Protein AF-A0A4R3G2P2-F1 (afdb_monomer_lite)

Radius of gyration: 29.72 Å; chains: 1; bounding box: 58×115×38 Å

pLDDT: mean 78.13, std 20.05, range [37.47, 98.19]

Structure (mmCIF, N/CA/C/O backbone):
data_AF-A0A4R3G2P2-F1
#
_entry.id   AF-A0A4R3G2P2-F1
#
loop_
_atom_site.group_PDB
_atom_site.id
_atom_site.type_symbol
_atom_site.label_atom_id
_atom_site.label_alt_id
_atom_site.label_comp_id
_atom_site.label_asym_id
_atom_site.label_entity_id
_atom_site.label_seq_id
_atom_site.pdbx_PDB_ins_code
_atom_site.Cartn_x
_atom_site.Cartn_y
_atom_site.Cartn_z
_atom_site.occupancy
_atom_site.B_iso_or_equiv
_atom_site.auth_seq_id
_atom_site.auth_comp_id
_atom_site.auth_asym_id
_atom_site.auth_atom_id
_atom_site.pdbx_PDB_model_num
ATOM 1 N N . MET A 1 1 ? -24.126 -97.259 0.313 1.00 40.00 1 MET A N 1
ATOM 2 C CA . MET A 1 1 ? -22.676 -97.139 0.581 1.00 40.00 1 MET A CA 1
ATOM 3 C C . MET A 1 1 ? -22.115 -96.054 -0.337 1.00 40.00 1 MET A C 1
ATOM 5 O O . MET A 1 1 ? -22.426 -96.101 -1.515 1.00 40.00 1 MET A O 1
ATOM 9 N N . LYS A 1 2 ? -21.320 -95.124 0.219 1.00 40.81 2 LYS A N 1
ATOM 10 C CA . LYS A 1 2 ? -20.561 -94.016 -0.415 1.00 40.81 2 LYS A CA 1
ATOM 11 C C . LYS A 1 2 ? -21.314 -92.725 -0.834 1.00 40.81 2 LYS A C 1
ATOM 13 O O . LYS A 1 2 ? -22.278 -92.731 -1.583 1.00 40.81 2 LYS A O 1
ATOM 18 N N . LYS A 1 3 ? -20.795 -91.638 -0.248 1.00 39.38 3 LYS A N 1
ATOM 19 C CA . LYS A 1 3 ? -21.062 -90.181 -0.283 1.00 39.38 3 LYS A CA 1
ATOM 20 C C . LYS A 1 3 ? -20.219 -89.525 -1.430 1.00 39.38 3 LYS A C 1
ATOM 22 O O . LYS A 1 3 ? -19.438 -90.254 -2.035 1.00 39.38 3 LYS A O 1
ATOM 27 N N . PRO A 1 4 ? -20.151 -88.184 -1.589 1.00 61.56 4 PRO A N 1
ATOM 28 C CA . PRO A 1 4 ? -21.071 -87.246 -2.260 1.00 61.56 4 PRO A CA 1
ATOM 29 C C . PRO A 1 4 ? -20.344 -86.450 -3.392 1.00 61.56 4 PRO A C 1
ATOM 31 O O . PRO A 1 4 ? -19.138 -86.600 -3.546 1.00 61.56 4 PRO A O 1
ATOM 34 N N . ALA A 1 5 ? -21.004 -85.563 -4.154 1.00 45.34 5 ALA A N 1
ATOM 35 C CA . ALA A 1 5 ? -20.328 -84.451 -4.866 1.00 45.34 5 ALA A CA 1
ATOM 36 C C . ALA A 1 5 ? -21.340 -83.531 -5.573 1.00 45.34 5 ALA A C 1
ATOM 38 O O . ALA A 1 5 ? -22.098 -83.998 -6.409 1.00 45.34 5 ALA A O 1
ATOM 39 N N . HIS A 1 6 ? -21.518 -82.289 -5.125 1.00 43.34 6 HIS A N 1
ATOM 40 C CA . HIS A 1 6 ? -20.826 -81.053 -5.546 1.00 43.34 6 HIS A CA 1
ATOM 41 C C . HIS A 1 6 ? -21.806 -80.177 -6.339 1.00 43.34 6 HIS A C 1
ATOM 43 O O . HIS A 1 6 ? -22.087 -80.416 -7.509 1.00 43.34 6 HIS A O 1
ATOM 49 N N . GLY A 1 7 ? -22.361 -79.182 -5.640 1.00 38.88 7 GLY A N 1
ATOM 50 C CA . GLY A 1 7 ? -23.180 -78.132 -6.228 1.00 38.88 7 GLY A CA 1
ATOM 51 C C . GLY A 1 7 ? -22.349 -77.270 -7.172 1.00 38.88 7 GLY A C 1
ATOM 52 O O . GLY A 1 7 ? -21.240 -76.857 -6.838 1.00 38.88 7 GLY A O 1
ATOM 53 N N . LEU A 1 8 ? -22.899 -77.012 -8.353 1.00 42.19 8 LEU A N 1
ATOM 54 C CA . LEU A 1 8 ? -22.332 -76.098 -9.330 1.00 42.19 8 LEU A CA 1
ATOM 55 C C . LEU A 1 8 ? -22.901 -74.703 -9.042 1.00 42.19 8 LEU A C 1
ATOM 57 O O . LEU A 1 8 ? -24.058 -74.419 -9.346 1.00 42.19 8 LEU A O 1
ATOM 61 N N . ALA A 1 9 ? -22.107 -73.855 -8.391 1.00 45.50 9 ALA A N 1
ATOM 62 C CA . ALA A 1 9 ? -22.433 -72.449 -8.198 1.00 45.50 9 ALA A CA 1
ATOM 63 C C . ALA A 1 9 ? -22.214 -71.696 -9.521 1.00 45.50 9 ALA A C 1
ATOM 65 O O . ALA A 1 9 ? -21.101 -71.643 -10.043 1.00 45.50 9 ALA A O 1
ATOM 66 N N . LEU A 1 10 ? -23.292 -71.134 -10.067 1.00 41.19 10 LEU A N 1
ATOM 67 C CA . LEU A 1 10 ? -23.289 -70.269 -11.242 1.00 41.19 10 LEU A CA 1
ATOM 68 C C . LEU A 1 10 ? -22.739 -68.889 -10.841 1.00 41.19 10 LEU A C 1
ATOM 70 O O . LEU A 1 10 ? -23.403 -68.136 -10.131 1.00 41.19 10 LEU A O 1
ATOM 74 N N . ILE A 1 11 ? -21.521 -68.564 -11.272 1.00 46.00 11 ILE A N 1
ATOM 75 C CA . ILE A 1 11 ? -20.914 -67.242 -11.076 1.00 46.00 11 ILE A CA 1
ATOM 76 C C . ILE A 1 11 ? -21.420 -66.321 -12.193 1.00 46.00 11 ILE A C 1
ATOM 78 O O . ILE A 1 11 ? -21.066 -66.492 -13.357 1.00 46.00 11 ILE A O 1
ATOM 82 N N . VAL A 1 12 ? -22.261 -65.351 -11.837 1.00 47.44 12 VAL A N 1
ATOM 83 C CA . VAL A 1 12 ? -22.667 -64.248 -12.720 1.00 47.44 12 VAL A CA 1
ATOM 84 C C . VAL A 1 12 ? -21.587 -63.161 -12.646 1.00 47.44 12 VAL A C 1
ATOM 86 O O . VAL A 1 12 ? -21.300 -62.695 -11.541 1.00 47.44 12 VAL A O 1
ATOM 89 N N . PRO A 1 13 ? -20.974 -62.723 -13.760 1.00 49.25 13 PRO A N 1
ATOM 90 C CA . PRO A 1 13 ? -20.051 -61.600 -13.718 1.00 49.25 13 PRO A CA 1
ATOM 91 C C . PRO A 1 13 ? -20.851 -60.295 -13.610 1.00 49.25 13 PRO A C 1
ATOM 93 O O . PRO A 1 13 ? -21.577 -59.907 -14.524 1.00 49.25 13 PRO A O 1
ATOM 96 N N . LEU A 1 14 ? -20.719 -59.620 -12.469 1.00 49.12 14 LEU A N 1
ATOM 97 C CA . LEU A 1 14 ? -21.217 -58.267 -12.242 1.00 49.12 14 LEU A CA 1
ATOM 98 C C . LEU A 1 14 ? -20.361 -57.290 -13.064 1.00 49.12 14 LEU A C 1
ATOM 100 O O . LEU A 1 14 ? -19.223 -56.999 -12.698 1.00 49.12 14 LEU A O 1
ATOM 104 N N . MET A 1 15 ? -20.887 -56.797 -14.188 1.00 48.75 15 MET A N 1
ATOM 105 C CA . MET A 1 15 ? -20.269 -55.685 -14.913 1.00 48.75 15 MET 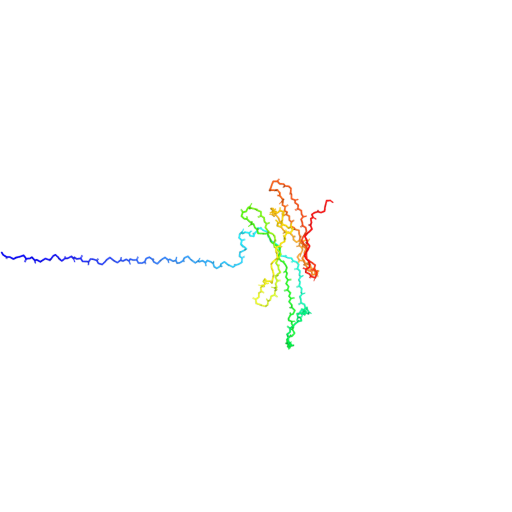A CA 1
ATOM 106 C C . MET A 1 15 ? -20.376 -54.410 -14.071 1.00 48.75 15 MET A C 1
ATOM 108 O O . MET A 1 15 ? -21.456 -53.845 -13.907 1.00 48.75 15 MET A O 1
ATOM 112 N N . VAL A 1 16 ? -19.243 -53.954 -13.540 1.00 55.56 16 VAL A N 1
ATOM 113 C CA . VAL A 1 16 ? -19.117 -52.641 -12.905 1.00 55.56 16 VAL A CA 1
ATOM 114 C C . VAL A 1 16 ? -18.957 -51.611 -14.020 1.00 55.56 16 VAL A C 1
ATOM 116 O O . VAL A 1 16 ? -17.907 -51.525 -14.651 1.00 55.56 16 VAL A O 1
ATOM 119 N N . ALA A 1 17 ? -20.013 -50.846 -14.289 1.00 53.19 17 ALA A N 1
ATOM 120 C CA . ALA A 1 17 ? -19.944 -49.690 -15.170 1.00 53.19 17 ALA A CA 1
ATOM 121 C C . ALA A 1 17 ? -19.100 -48.599 -14.491 1.00 53.19 17 ALA A C 1
ATOM 123 O O . ALA A 1 17 ? -19.525 -47.992 -13.507 1.00 53.19 17 ALA A O 1
ATOM 124 N N . SER A 1 18 ? -17.886 -48.368 -14.990 1.00 52.72 18 SER A N 1
ATOM 125 C CA . SER A 1 18 ? -17.048 -47.248 -14.565 1.00 52.72 18 SER A CA 1
ATOM 126 C C . SER A 1 18 ? -17.707 -45.939 -14.997 1.00 52.72 18 SER A C 1
ATOM 128 O O . SER A 1 18 ? -17.685 -45.575 -16.171 1.00 52.72 18 SER A O 1
ATOM 130 N N . ILE A 1 19 ? -18.311 -45.232 -14.043 1.00 63.00 19 ILE A N 1
ATOM 131 C CA . ILE A 1 19 ? -18.746 -43.849 -14.230 1.00 63.00 19 ILE A CA 1
ATOM 132 C C . ILE A 1 19 ? -17.476 -43.013 -14.395 1.00 63.00 19 ILE A C 1
ATOM 134 O O . ILE A 1 19 ? -16.735 -42.787 -13.439 1.00 63.00 19 ILE A O 1
ATOM 138 N N . VAL A 1 20 ? -17.207 -42.585 -15.626 1.00 57.19 20 VAL A N 1
ATOM 139 C CA . VAL A 1 20 ? -16.195 -41.570 -15.914 1.00 57.19 20 VAL A CA 1
ATOM 140 C C . VAL A 1 20 ? -16.739 -40.256 -15.361 1.00 57.19 20 VAL A C 1
ATOM 142 O O . VAL A 1 20 ? -17.612 -39.636 -15.965 1.00 57.19 20 VAL A O 1
ATOM 145 N N . PHE A 1 21 ? -16.271 -39.853 -14.180 1.00 57.25 21 PHE A N 1
ATOM 146 C CA . PHE A 1 21 ? -16.474 -38.489 -13.706 1.00 57.25 21 PHE A CA 1
ATOM 147 C C . PHE A 1 21 ? -15.741 -37.553 -14.675 1.00 57.25 21 PHE A C 1
ATOM 149 O O . PHE A 1 21 ? -14.525 -37.703 -14.832 1.00 57.25 21 PHE A O 1
ATOM 156 N N . PRO A 1 22 ? -16.419 -36.599 -15.339 1.00 52.56 22 PRO A N 1
ATOM 157 C CA . PRO A 1 22 ? -15.703 -35.538 -16.023 1.00 52.56 22 PRO A CA 1
ATOM 158 C C . PRO A 1 22 ? -14.924 -34.776 -14.950 1.00 52.56 22 PRO A C 1
ATOM 160 O O . PRO A 1 22 ? -15.501 -34.314 -13.963 1.00 52.56 22 PRO A O 1
ATOM 163 N N . GLY A 1 23 ? -13.600 -34.724 -15.101 1.00 53.41 23 GLY A N 1
ATOM 164 C CA . GLY A 1 23 ? -12.744 -33.969 -14.199 1.00 53.41 23 GLY A CA 1
ATOM 165 C C . GLY A 1 23 ? -13.261 -32.538 -14.085 1.00 53.41 23 GLY A C 1
ATOM 166 O O . GLY A 1 23 ? -13.540 -31.895 -15.097 1.00 53.41 23 GLY A O 1
ATOM 167 N N . LEU A 1 24 ? -13.405 -32.049 -12.853 1.00 54.72 24 LEU A N 1
ATOM 168 C CA . LEU A 1 24 ? -13.538 -30.622 -12.596 1.00 54.72 24 LEU A CA 1
ATOM 169 C C . LEU A 1 24 ? -12.317 -29.949 -13.222 1.00 54.72 24 LEU A C 1
ATOM 171 O O . LEU A 1 24 ? -11.197 -30.116 -12.740 1.00 54.72 24 LEU A O 1
ATOM 175 N N . ALA A 1 25 ? -12.528 -29.229 -14.320 1.00 55.25 25 ALA A N 1
ATOM 176 C CA . ALA A 1 25 ? -11.530 -28.322 -14.843 1.00 55.25 25 ALA A CA 1
ATOM 177 C C . ALA A 1 25 ? -11.270 -27.273 -13.755 1.00 55.25 25 ALA A C 1
ATOM 179 O O . ALA A 1 25 ? -12.098 -26.397 -13.510 1.00 55.25 25 ALA A O 1
ATOM 180 N N . VAL A 1 26 ? -10.139 -27.395 -13.060 1.00 52.69 26 VAL A N 1
ATOM 181 C CA . VAL A 1 26 ? -9.606 -26.307 -12.245 1.00 52.69 26 VAL A CA 1
ATOM 182 C C . VAL A 1 26 ? -9.218 -25.226 -13.242 1.00 52.69 26 VAL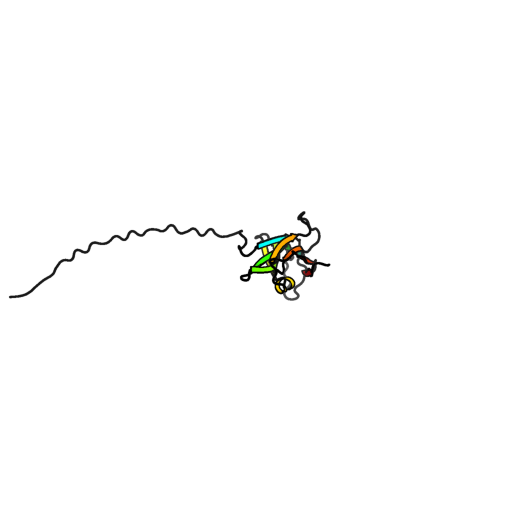 A C 1
ATOM 184 O O . VAL A 1 26 ? -8.244 -25.380 -13.978 1.00 52.69 26 VAL A O 1
ATOM 187 N N . ALA A 1 27 ? -10.025 -24.168 -13.320 1.00 51.84 27 ALA A N 1
ATOM 188 C CA . ALA A 1 27 ? -9.645 -22.957 -14.027 1.00 51.84 27 ALA A CA 1
ATOM 189 C C . ALA A 1 27 ? -8.259 -22.547 -13.518 1.00 51.84 27 ALA A C 1
ATOM 191 O O . ALA A 1 27 ? -8.062 -22.405 -12.309 1.00 51.84 27 ALA A O 1
ATOM 192 N N . GLN A 1 28 ? -7.283 -22.428 -14.418 1.00 49.88 28 GLN A N 1
ATOM 193 C CA . GLN A 1 28 ? -5.972 -21.920 -14.043 1.00 49.88 28 GLN A CA 1
ATOM 194 C C . GLN A 1 28 ? -6.171 -20.476 -13.582 1.00 49.88 28 GLN A C 1
ATOM 196 O O . GLN A 1 28 ? -6.477 -19.597 -14.380 1.00 49.88 28 GLN A O 1
ATOM 201 N N . ALA A 1 29 ? -6.094 -20.266 -12.269 1.00 53.91 29 ALA A N 1
ATOM 202 C CA . ALA A 1 29 ? -6.193 -18.956 -11.656 1.00 53.91 29 ALA A CA 1
ATOM 203 C C . ALA A 1 29 ? -4.962 -18.148 -12.060 1.00 53.91 29 ALA A C 1
ATOM 205 O O . ALA A 1 29 ? -3.886 -18.343 -11.500 1.00 53.91 29 ALA A O 1
ATOM 206 N N . GLN A 1 30 ? -5.114 -17.268 -13.040 1.00 55.34 30 GLN A N 1
ATOM 207 C CA . GLN A 1 30 ? -4.147 -16.220 -13.327 1.00 55.34 30 GLN A CA 1
ATOM 208 C C . GLN A 1 30 ? -4.937 -14.916 -13.511 1.00 55.34 30 GLN A C 1
ATOM 210 O O . GLN A 1 30 ? -5.980 -14.914 -14.158 1.00 55.34 30 GLN A O 1
ATOM 215 N N . ASP A 1 31 ? -4.475 -13.867 -12.826 1.00 55.31 31 ASP A N 1
ATOM 216 C CA . ASP A 1 31 ? -4.979 -12.479 -12.776 1.00 55.31 31 ASP A CA 1
ATOM 217 C C . ASP A 1 31 ? -6.071 -12.087 -11.766 1.00 55.31 31 ASP A C 1
ATOM 219 O O . ASP A 1 31 ? -6.492 -10.930 -11.745 1.00 55.31 31 ASP A O 1
ATOM 223 N N . ILE A 1 32 ? -6.483 -12.960 -10.842 1.00 63.09 32 ILE A N 1
ATOM 224 C CA . ILE A 1 32 ? -7.323 -12.531 -9.706 1.00 63.09 32 ILE A CA 1
ATOM 225 C C . ILE A 1 32 ? -6.425 -12.343 -8.482 1.00 63.09 32 ILE A C 1
ATOM 227 O O . ILE A 1 32 ? -5.770 -13.288 -8.039 1.00 63.09 32 ILE A O 1
ATOM 231 N N . LEU A 1 33 ? -6.382 -11.122 -7.931 1.00 69.62 33 LEU A N 1
ATOM 232 C CA . LEU A 1 33 ? -5.691 -10.861 -6.665 1.00 69.62 33 LEU A CA 1
ATOM 233 C C . LEU A 1 33 ? -6.224 -11.820 -5.586 1.00 69.62 33 LEU A C 1
ATOM 235 O O . LEU A 1 33 ? -7.436 -12.048 -5.533 1.00 69.62 33 LEU A O 1
ATOM 239 N N . PRO A 1 34 ? -5.366 -12.373 -4.707 1.00 81.38 34 PRO A N 1
ATOM 240 C CA . PRO A 1 34 ? -5.836 -13.177 -3.587 1.00 81.38 34 PRO A CA 1
ATOM 241 C C . PRO A 1 34 ? -6.935 -12.437 -2.822 1.00 81.38 34 PRO A C 1
ATOM 243 O O . PRO A 1 34 ? -6.782 -11.252 -2.551 1.00 81.38 34 PRO A O 1
ATOM 246 N N . ALA A 1 35 ? -8.000 -13.131 -2.409 1.00 81.19 35 ALA A N 1
ATOM 247 C CA . ALA A 1 35 ? -9.120 -12.518 -1.678 1.00 81.19 35 ALA A CA 1
ATOM 248 C C . ALA A 1 35 ? -8.703 -11.841 -0.354 1.00 81.19 35 ALA A C 1
ATOM 250 O O . ALA A 1 35 ? -9.458 -11.059 0.218 1.00 81.19 35 ALA A O 1
ATOM 251 N N . ALA A 1 36 ? -7.504 -12.156 0.144 1.00 90.94 36 ALA A N 1
ATOM 252 C CA . ALA A 1 36 ? -6.906 -11.489 1.289 1.00 90.94 36 ALA A CA 1
ATOM 253 C C . ALA A 1 36 ? -6.392 -10.076 0.961 1.00 90.94 36 ALA A C 1
ATOM 255 O O . ALA A 1 36 ? -6.297 -9.263 1.873 1.00 90.94 36 ALA A O 1
ATOM 256 N N . ILE A 1 37 ? -6.076 -9.760 -0.299 1.00 95.06 37 ILE A N 1
ATOM 257 C CA . ILE A 1 37 ? -5.746 -8.394 -0.716 1.00 95.06 37 ILE A CA 1
ATOM 258 C C . ILE A 1 37 ? -7.044 -7.596 -0.805 1.00 95.06 37 ILE A C 1
ATOM 260 O O . ILE A 1 37 ? -7.893 -7.877 -1.648 1.00 95.06 37 ILE A O 1
ATOM 264 N N . THR A 1 38 ? -7.201 -6.606 0.069 1.00 94.88 38 THR A N 1
ATOM 265 C CA . THR A 1 38 ? -8.444 -5.826 0.186 1.00 94.88 38 THR A CA 1
ATOM 266 C C . THR A 1 38 ? -8.375 -4.488 -0.533 1.00 94.88 38 THR A C 1
ATOM 268 O O . THR A 1 38 ? -9.382 -4.033 -1.065 1.00 94.88 38 THR A O 1
ATOM 271 N N . PHE A 1 39 ? -7.188 -3.883 -0.586 1.00 96.31 39 PHE A N 1
ATOM 272 C CA . PHE A 1 39 ? -6.926 -2.624 -1.277 1.00 96.31 39 PHE A CA 1
ATOM 273 C C . PHE A 1 39 ? -5.570 -2.702 -1.961 1.00 96.31 39 PHE A C 1
ATOM 275 O O . PHE A 1 39 ? -4.623 -3.259 -1.403 1.00 96.31 39 PHE A O 1
ATOM 282 N N . ALA A 1 40 ? -5.469 -2.146 -3.161 1.00 94.81 40 ALA A N 1
ATOM 283 C CA . ALA A 1 40 ? -4.214 -2.043 -3.883 1.00 94.81 40 ALA A CA 1
ATOM 284 C C . ALA A 1 40 ? -4.244 -0.830 -4.808 1.00 94.81 40 ALA A C 1
ATOM 286 O O . ALA A 1 40 ? -5.258 -0.564 -5.450 1.00 94.81 40 ALA A O 1
ATOM 287 N N . THR A 1 41 ? -3.109 -0.153 -4.924 1.00 92.88 41 THR A N 1
ATOM 288 C CA . THR A 1 41 ? -2.863 0.840 -5.967 1.00 92.88 41 THR A CA 1
ATOM 289 C C . THR A 1 41 ? -1.518 0.568 -6.628 1.00 92.88 41 THR A C 1
ATOM 291 O O . THR A 1 41 ? -0.612 0.003 -6.010 1.00 92.88 41 THR A O 1
ATOM 294 N N . SER A 1 42 ? -1.397 0.948 -7.895 1.00 90.88 42 SER A N 1
ATOM 295 C CA . SER A 1 42 ? -0.124 0.973 -8.618 1.00 90.88 42 SER A CA 1
ATOM 296 C C . SER A 1 42 ? 0.183 2.423 -8.956 1.00 90.88 42 SER A C 1
ATOM 298 O O . SER A 1 42 ? -0.679 3.123 -9.482 1.00 90.88 42 SER A O 1
ATOM 300 N N . THR A 1 43 ? 1.374 2.887 -8.596 1.00 88.00 43 THR A N 1
ATOM 301 C CA . THR A 1 43 ? 1.803 4.266 -8.832 1.00 88.00 43 THR A CA 1
ATOM 302 C C . THR A 1 43 ? 3.322 4.347 -8.828 1.00 88.00 43 THR A C 1
ATOM 304 O O . THR A 1 43 ? 4.012 3.385 -8.479 1.00 88.00 43 THR A O 1
ATOM 307 N N . GLY A 1 44 ? 3.832 5.510 -9.206 1.00 85.12 44 GLY A N 1
ATOM 308 C CA . GLY A 1 44 ? 5.255 5.761 -9.240 1.00 85.12 44 GLY A CA 1
ATOM 309 C C . GLY A 1 44 ? 5.950 5.152 -10.448 1.00 85.12 44 GLY A C 1
ATOM 310 O O . GLY A 1 44 ? 5.448 4.229 -11.093 1.00 85.12 44 GLY A O 1
ATOM 311 N N . TYR A 1 45 ? 7.126 5.688 -10.735 1.00 86.25 45 TYR A N 1
ATOM 312 C CA . TYR A 1 45 ? 7.999 5.228 -11.801 1.00 86.25 45 TYR A CA 1
ATOM 313 C C . TYR A 1 45 ? 9.410 5.072 -11.252 1.00 86.25 45 TYR A C 1
ATOM 315 O O . TYR A 1 45 ? 9.829 5.836 -10.382 1.00 86.25 45 TYR A O 1
ATOM 323 N N . TRP A 1 46 ? 10.146 4.088 -11.746 1.00 88.44 46 TRP A N 1
ATOM 324 C CA . TRP A 1 46 ? 11.567 3.969 -11.454 1.00 88.44 46 TRP A CA 1
ATOM 325 C C . TRP A 1 46 ? 12.310 3.493 -12.692 1.00 88.44 46 TRP A C 1
ATOM 327 O O . TRP A 1 46 ? 11.783 2.714 -13.487 1.00 88.44 46 TRP A O 1
ATOM 337 N N . GLU A 1 47 ? 13.550 3.953 -12.820 1.00 87.25 47 GLU A N 1
ATOM 338 C CA . GLU A 1 47 ? 14.512 3.497 -13.815 1.00 87.25 47 GLU A CA 1
ATOM 339 C C . GLU A 1 47 ? 15.845 3.233 -13.127 1.00 87.25 47 GLU A C 1
ATOM 341 O O . GLU A 1 47 ? 16.334 4.059 -12.360 1.00 87.25 47 GLU A O 1
ATOM 346 N N . ASP A 1 48 ? 16.456 2.097 -13.437 1.00 82.62 48 ASP A N 1
ATOM 347 C CA . ASP A 1 48 ? 17.859 1.838 -13.152 1.00 82.62 48 ASP A CA 1
ATOM 348 C C . ASP A 1 48 ? 18.615 1.833 -14.481 1.00 82.62 48 ASP A C 1
ATOM 350 O O . ASP A 1 48 ? 18.386 0.994 -15.354 1.00 82.62 48 ASP A O 1
ATOM 354 N N . ASN A 1 49 ? 19.549 2.770 -14.628 1.00 72.62 49 ASN A N 1
ATOM 355 C CA . ASN A 1 49 ? 20.397 2.890 -15.813 1.00 72.62 49 ASN A CA 1
ATOM 356 C C . ASN A 1 49 ? 21.527 1.840 -15.866 1.00 72.62 49 ASN A C 1
ATOM 358 O O . ASN A 1 49 ? 22.469 1.987 -16.647 1.00 72.62 49 ASN A O 1
ATOM 362 N N . GLY A 1 50 ? 21.461 0.788 -15.039 1.00 61.31 50 GLY A N 1
ATOM 363 C CA . GLY A 1 50 ? 22.437 -0.301 -15.002 1.00 61.31 50 GLY A CA 1
ATOM 364 C C . GLY A 1 50 ? 23.790 0.120 -14.421 1.00 61.31 50 GLY A C 1
ATOM 365 O O . GLY A 1 50 ? 24.796 -0.548 -14.646 1.00 61.31 50 GLY A O 1
ATOM 366 N N . GLY A 1 51 ? 23.835 1.259 -13.721 1.00 46.88 51 GLY A N 1
ATOM 367 C CA . GLY A 1 51 ? 25.069 1.933 -13.301 1.00 46.88 51 GLY A CA 1
ATOM 368 C C . GLY A 1 51 ? 25.435 1.782 -11.823 1.00 46.88 51 GLY A C 1
ATOM 369 O O . GLY A 1 51 ? 26.543 2.162 -11.441 1.00 46.88 51 GLY A O 1
ATOM 370 N N . ALA A 1 52 ? 24.557 1.229 -10.981 1.00 45.59 52 ALA A N 1
ATOM 371 C CA . ALA A 1 52 ? 24.858 1.007 -9.567 1.00 45.59 52 ALA A CA 1
ATOM 372 C C . ALA A 1 52 ? 25.668 -0.292 -9.393 1.00 45.59 52 ALA A C 1
ATOM 374 O O . ALA A 1 52 ? 25.140 -1.397 -9.291 1.00 45.59 52 ALA A O 1
ATOM 375 N N . ALA A 1 53 ? 26.992 -0.146 -9.425 1.00 45.34 53 ALA A N 1
ATOM 376 C CA . ALA A 1 53 ? 27.967 -1.224 -9.348 1.00 45.34 53 ALA A CA 1
ATOM 377 C C . ALA A 1 53 ? 27.806 -2.115 -8.100 1.00 45.34 53 ALA A C 1
ATOM 379 O O . ALA A 1 53 ? 27.944 -1.651 -6.969 1.00 45.34 53 ALA A O 1
ATOM 380 N N . THR A 1 54 ? 27.678 -3.430 -8.303 1.00 37.47 54 THR A N 1
ATOM 381 C CA . THR A 1 54 ? 28.187 -4.401 -7.327 1.00 37.47 54 THR A CA 1
ATOM 382 C C . THR A 1 54 ? 29.662 -4.640 -7.636 1.00 37.47 54 THR A C 1
ATOM 384 O O . THR A 1 54 ? 30.044 -5.203 -8.660 1.00 37.47 54 THR A O 1
ATOM 387 N N . ALA A 1 55 ? 30.525 -4.144 -6.753 1.00 48.09 55 ALA A N 1
ATOM 388 C CA . ALA A 1 55 ? 31.958 -4.378 -6.805 1.00 48.09 55 ALA A CA 1
ATOM 389 C C . ALA A 1 55 ? 32.273 -5.838 -6.434 1.00 48.09 55 ALA A C 1
ATOM 391 O O . ALA A 1 55 ? 32.584 -6.130 -5.283 1.00 48.09 55 ALA A O 1
ATOM 392 N N . SER A 1 56 ? 32.178 -6.760 -7.395 1.00 49.00 56 SER A N 1
ATOM 393 C CA . SER A 1 56 ? 33.010 -7.973 -7.497 1.00 49.00 56 SER A CA 1
ATOM 394 C C . SER A 1 56 ? 32.578 -8.830 -8.683 1.00 49.00 56 SER A C 1
ATOM 396 O O . SER A 1 56 ? 31.492 -9.398 -8.679 1.00 49.00 56 SER A O 1
ATOM 398 N N . GLY A 1 57 ? 33.486 -9.003 -9.645 1.00 45.91 57 GLY A N 1
ATOM 399 C CA . GLY A 1 57 ? 33.412 -10.071 -10.644 1.00 45.91 57 GLY A CA 1
ATOM 400 C C . GLY A 1 57 ? 33.415 -9.568 -12.083 1.00 45.91 57 GLY A C 1
ATOM 401 O O . GLY A 1 57 ? 32.420 -9.034 -12.539 1.00 45.91 57 GLY A O 1
ATOM 402 N N . SER A 1 58 ? 34.558 -9.777 -12.747 1.00 42.28 58 SER A N 1
ATOM 403 C CA . SER A 1 58 ? 34.866 -9.774 -14.190 1.00 42.28 58 SER A CA 1
ATOM 404 C C . SER A 1 58 ? 34.102 -8.846 -15.158 1.00 42.28 58 SER A C 1
ATOM 406 O O . SER A 1 58 ? 32.876 -8.862 -15.211 1.00 42.28 58 SER A O 1
ATOM 408 N N . PRO A 1 59 ? 34.814 -8.134 -16.058 1.00 42.81 59 PRO A N 1
ATOM 409 C CA . PRO A 1 59 ? 34.180 -7.314 -17.084 1.00 42.81 59 PRO A CA 1
ATOM 410 C C . PRO A 1 59 ? 33.406 -8.206 -18.061 1.00 42.81 59 PRO A C 1
ATOM 412 O O . PRO A 1 59 ? 33.985 -8.880 -18.910 1.00 42.81 59 PRO A O 1
ATOM 415 N N . SER A 1 60 ? 32.084 -8.198 -17.932 1.00 50.84 60 SER A N 1
ATOM 416 C CA . SER A 1 60 ? 31.171 -8.704 -18.953 1.00 50.84 60 SER A CA 1
ATOM 417 C C . SER A 1 60 ? 30.961 -7.579 -19.970 1.00 50.84 60 SER A C 1
ATOM 419 O O . SER A 1 60 ? 30.704 -6.442 -19.587 1.00 50.84 60 SER A O 1
ATOM 421 N N . THR A 1 61 ? 31.130 -7.858 -21.264 1.00 49.47 61 THR A N 1
ATOM 422 C CA . THR A 1 61 ? 31.068 -6.860 -22.359 1.00 49.47 61 THR A CA 1
ATOM 423 C C . THR A 1 61 ? 29.633 -6.479 -22.755 1.00 49.47 61 THR A C 1
ATOM 425 O O . THR A 1 61 ? 29.421 -5.772 -23.736 1.00 49.47 61 THR A O 1
ATOM 428 N N . GLU A 1 62 ? 28.628 -6.921 -22.003 1.00 52.91 62 GLU A N 1
ATOM 429 C CA . GLU A 1 62 ? 27.238 -6.531 -22.223 1.00 52.91 62 GLU A CA 1
ATOM 430 C C . GLU A 1 62 ? 26.927 -5.264 -21.430 1.00 52.91 62 GLU A C 1
ATOM 432 O O . GLU A 1 62 ? 27.082 -5.212 -20.210 1.00 52.91 62 GLU A O 1
ATOM 437 N N . LYS A 1 63 ? 26.490 -4.219 -22.142 1.00 51.66 63 LYS A N 1
ATOM 438 C CA . LYS A 1 63 ? 25.928 -3.019 -21.525 1.00 51.66 63 LYS A CA 1
ATOM 439 C C . LYS A 1 63 ? 24.749 -3.470 -20.650 1.00 51.66 63 LYS A C 1
ATOM 441 O O . LYS A 1 63 ? 23.830 -4.077 -21.202 1.00 51.66 63 LYS A O 1
ATOM 446 N N . PRO A 1 64 ? 24.746 -3.197 -19.334 1.00 57.03 64 PRO A N 1
ATOM 447 C CA . PRO A 1 64 ? 23.615 -3.559 -18.495 1.00 57.03 64 PRO A CA 1
ATOM 448 C C . PRO A 1 64 ? 22.361 -2.885 -19.057 1.00 57.03 64 PRO A C 1
ATOM 450 O O . PRO A 1 64 ? 22.362 -1.686 -19.349 1.00 57.03 64 PRO A O 1
ATOM 453 N N . ALA A 1 65 ? 21.323 -3.684 -19.301 1.00 67.00 65 ALA A N 1
ATOM 454 C CA . ALA A 1 65 ? 20.064 -3.180 -19.823 1.00 67.00 65 ALA A CA 1
ATOM 455 C C . ALA A 1 65 ? 19.451 -2.214 -18.804 1.00 67.00 65 ALA A C 1
ATOM 457 O O . ALA A 1 65 ? 19.360 -2.543 -17.621 1.00 67.00 65 ALA A O 1
ATOM 458 N N . SER A 1 66 ? 19.037 -1.035 -19.270 1.00 80.38 66 SER A N 1
ATOM 459 C CA . SER A 1 66 ? 18.240 -0.104 -18.475 1.00 80.38 66 SER A CA 1
ATOM 460 C C . SER A 1 66 ? 16.954 -0.804 -18.043 1.00 80.38 66 SER A C 1
ATOM 462 O O . SER A 1 66 ? 16.190 -1.264 -18.896 1.00 80.38 66 SER A O 1
ATOM 464 N N . ARG A 1 67 ? 16.724 -0.909 -16.735 1.00 88.06 67 ARG A N 1
ATOM 465 C CA . ARG A 1 67 ? 15.509 -1.504 -16.168 1.00 88.06 67 ARG A CA 1
ATOM 466 C C . ARG A 1 67 ? 14.559 -0.397 -15.770 1.00 88.06 67 ARG A C 1
ATOM 468 O O . ARG A 1 67 ? 15.005 0.667 -15.360 1.00 88.06 67 ARG A O 1
ATOM 475 N N . HIS A 1 68 ? 13.269 -0.661 -15.861 1.00 91.12 68 HIS A N 1
ATOM 476 C CA . HIS A 1 68 ? 12.257 0.274 -15.408 1.00 91.12 68 HIS A CA 1
ATOM 477 C C . HIS A 1 68 ? 11.048 -0.464 -14.856 1.00 91.12 68 HIS A C 1
ATOM 479 O O . HIS A 1 68 ? 10.882 -1.672 -15.059 1.00 91.12 68 HIS A O 1
ATOM 485 N N . GLY A 1 69 ? 10.180 0.277 -14.184 1.00 92.31 69 GLY A N 1
ATOM 486 C CA . GLY A 1 69 ? 8.885 -0.231 -13.786 1.00 92.31 69 GLY A CA 1
ATOM 487 C C . GLY A 1 69 ? 8.152 0.708 -12.849 1.00 92.31 69 GLY A C 1
ATOM 488 O O . GLY A 1 69 ? 8.284 1.926 -12.940 1.00 92.31 69 GLY A O 1
ATOM 489 N N . TYR A 1 70 ? 7.338 0.130 -11.974 1.00 91.81 70 TYR A N 1
ATOM 490 C CA . TYR A 1 70 ? 6.453 0.871 -11.082 1.00 91.81 70 TYR A CA 1
ATOM 491 C C . TYR A 1 70 ? 6.378 0.204 -9.712 1.00 91.81 70 TYR A C 1
ATOM 493 O O . TYR A 1 70 ? 6.905 -0.895 -9.495 1.00 91.81 70 TYR A O 1
ATOM 501 N N . TYR A 1 71 ? 5.702 0.867 -8.781 1.00 92.94 71 TYR A N 1
ATOM 502 C CA . TYR A 1 71 ? 5.486 0.354 -7.441 1.00 92.94 71 TYR A CA 1
ATOM 503 C C . TYR A 1 71 ? 4.019 0.010 -7.209 1.00 92.94 71 TYR A C 1
ATOM 505 O O . TYR A 1 71 ? 3.099 0.641 -7.736 1.00 92.94 71 TYR A O 1
ATOM 513 N N . LYS A 1 72 ? 3.792 -1.005 -6.382 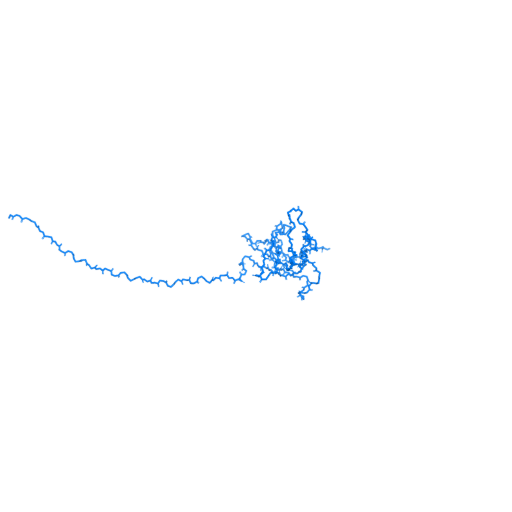1.00 94.12 72 LYS A N 1
ATOM 514 C CA . LYS A 1 72 ? 2.468 -1.434 -5.952 1.00 94.12 72 LYS A CA 1
ATOM 515 C C . LYS A 1 72 ? 2.391 -1.378 -4.437 1.00 94.12 72 LYS A C 1
ATOM 517 O O . LYS A 1 72 ? 3.166 -2.042 -3.756 1.00 94.12 72 LYS A O 1
ATOM 522 N N . LEU A 1 73 ? 1.425 -0.629 -3.925 1.00 96.00 73 LEU A N 1
ATOM 523 C CA . LEU A 1 73 ? 1.114 -0.572 -2.502 1.00 96.00 73 LEU A CA 1
ATOM 524 C C . LEU A 1 73 ? -0.204 -1.305 -2.270 1.00 96.00 73 LEU A C 1
ATOM 526 O O . LEU A 1 73 ? -1.195 -1.017 -2.946 1.00 96.00 73 LEU A O 1
ATOM 530 N N . PHE A 1 74 ? -0.227 -2.275 -1.360 1.00 97.31 74 PHE A N 1
ATOM 531 C CA . PHE A 1 74 ? -1.421 -3.084 -1.121 1.00 97.31 74 PHE A CA 1
ATOM 532 C C . PHE A 1 74 ? -1.568 -3.523 0.333 1.00 97.31 74 PHE A C 1
ATOM 534 O O . PHE A 1 74 ? -0.587 -3.714 1.048 1.00 97.31 74 PHE A O 1
ATOM 541 N N . ALA A 1 75 ? -2.816 -3.706 0.756 1.00 98.19 75 ALA A N 1
ATOM 542 C CA . ALA A 1 75 ? -3.176 -4.203 2.075 1.00 98.19 75 ALA A CA 1
ATOM 543 C C . ALA A 1 75 ? -3.617 -5.664 2.001 1.00 98.19 75 ALA A C 1
ATOM 545 O O . ALA A 1 75 ? -4.446 -6.029 1.165 1.00 98.19 75 ALA A O 1
ATOM 546 N N . VAL A 1 76 ? -3.092 -6.485 2.908 1.00 97.62 76 VAL A N 1
ATOM 547 C CA . VAL A 1 76 ? -3.457 -7.891 3.085 1.00 97.62 76 VAL A CA 1
ATOM 548 C C . VAL A 1 76 ? -4.161 -8.053 4.423 1.00 97.62 76 VAL A C 1
ATOM 550 O O . VAL A 1 76 ? -3.569 -7.826 5.483 1.00 97.62 76 VAL A O 1
ATOM 553 N N . ARG A 1 77 ? -5.413 -8.498 4.381 1.00 96.31 77 ARG A N 1
ATOM 554 C CA . ARG A 1 77 ? -6.205 -8.811 5.565 1.00 96.31 77 ARG A CA 1
ATOM 555 C C . ARG A 1 77 ? -5.631 -10.017 6.303 1.00 96.31 77 ARG A C 1
ATOM 557 O O . ARG A 1 77 ? -5.400 -11.072 5.716 1.00 96.31 77 ARG A O 1
ATOM 564 N N . GLN A 1 78 ? -5.452 -9.848 7.605 1.00 96.25 78 GLN A N 1
ATOM 565 C CA . GLN A 1 78 ? -4.965 -10.859 8.533 1.00 96.25 78 GLN A CA 1
ATOM 566 C C . GLN A 1 78 ? -6.128 -11.627 9.178 1.00 96.25 78 GLN A C 1
ATOM 568 O O . GLN A 1 78 ? -7.295 -11.227 9.106 1.00 96.25 78 GLN A O 1
ATOM 573 N N . ALA A 1 79 ? -5.809 -12.740 9.845 1.00 93.69 79 ALA A N 1
ATOM 574 C CA . ALA A 1 79 ? -6.800 -13.584 10.518 1.00 93.69 79 ALA A CA 1
ATOM 575 C C . ALA A 1 79 ? -7.539 -12.861 11.663 1.00 93.69 79 ALA A C 1
ATOM 577 O O . ALA A 1 79 ? -8.711 -13.136 11.910 1.00 93.69 79 ALA A O 1
ATOM 578 N N . ASP A 1 80 ? -6.886 -11.901 12.326 1.00 93.62 80 ASP A N 1
ATOM 579 C CA . ASP A 1 80 ? -7.477 -11.074 13.390 1.00 93.62 80 ASP A CA 1
ATOM 580 C C . ASP A 1 80 ? -8.346 -9.915 12.859 1.00 93.62 80 ASP A C 1
ATOM 582 O O . ASP A 1 80 ? -8.881 -9.127 13.639 1.00 93.62 80 ASP A O 1
ATOM 586 N N . ARG A 1 81 ? -8.560 -9.872 11.535 1.00 92.75 81 ARG A N 1
ATOM 587 C CA . ARG A 1 81 ? -9.306 -8.863 10.767 1.00 92.75 81 ARG A CA 1
ATOM 588 C C . ARG A 1 81 ? -8.582 -7.531 10.561 1.00 92.75 81 ARG A C 1
ATOM 590 O O . ARG A 1 81 ? -9.137 -6.709 9.831 1.00 92.75 81 ARG A O 1
ATOM 597 N N . THR A 1 82 ? -7.386 -7.349 11.117 1.00 96.94 82 THR A N 1
ATOM 598 C CA . THR A 1 82 ? -6.514 -6.201 10.823 1.00 96.94 82 THR A CA 1
ATOM 599 C C . THR A 1 82 ? -5.816 -6.403 9.474 1.00 96.94 82 THR A C 1
ATOM 601 O O . THR A 1 82 ? -6.083 -7.379 8.764 1.00 96.94 82 THR A O 1
ATOM 604 N N . SER A 1 83 ? -4.983 -5.458 9.052 1.00 98.00 83 SER A N 1
ATOM 605 C CA . SER A 1 83 ? -4.308 -5.476 7.755 1.00 98.00 83 SER A CA 1
ATOM 606 C C . SER A 1 83 ? -2.815 -5.229 7.909 1.00 98.00 83 SER A C 1
ATOM 608 O O . SER A 1 83 ? -2.406 -4.337 8.642 1.00 98.00 83 SER A O 1
ATOM 610 N N . LYS A 1 84 ? -2.017 -5.964 7.136 1.00 98.12 84 LYS A N 1
ATOM 611 C CA . LYS A 1 84 ? -0.615 -5.625 6.868 1.00 98.12 84 LYS A CA 1
ATOM 612 C C . LYS A 1 84 ? -0.527 -4.886 5.545 1.00 98.12 84 LYS A C 1
ATOM 614 O O . LYS A 1 84 ? -1.265 -5.224 4.619 1.00 98.12 84 LYS A O 1
ATOM 619 N N . VAL A 1 85 ? 0.357 -3.900 5.448 1.00 98.06 85 VAL A N 1
ATOM 620 C CA . VAL A 1 85 ? 0.556 -3.118 4.223 1.00 98.06 85 VAL A CA 1
ATOM 621 C C . VAL A 1 85 ? 1.927 -3.431 3.644 1.00 98.06 85 VAL A C 1
ATOM 623 O O . VAL A 1 85 ? 2.922 -3.457 4.365 1.00 98.06 85 VAL A O 1
ATOM 626 N N . TYR A 1 86 ? 1.962 -3.675 2.340 1.00 97.50 86 TYR A N 1
ATOM 627 C CA . TYR A 1 86 ? 3.161 -4.064 1.615 1.00 97.50 86 TYR A CA 1
ATOM 628 C C . TYR A 1 86 ? 3.411 -3.128 0.445 1.00 97.50 86 TYR A C 1
ATOM 630 O O . TYR A 1 86 ? 2.490 -2.812 -0.314 1.00 97.50 86 TYR A O 1
ATOM 638 N N . LEU A 1 87 ? 4.675 -2.754 0.279 1.00 96.31 87 LEU A N 1
ATOM 639 C CA . LEU A 1 87 ? 5.192 -2.087 -0.903 1.00 96.31 87 LEU A CA 1
ATOM 640 C C . LEU A 1 87 ? 5.958 -3.099 -1.752 1.00 96.31 87 LEU A C 1
ATOM 642 O O . LEU A 1 87 ? 6.846 -3.797 -1.267 1.00 96.31 87 LEU A O 1
ATOM 646 N N . GLN A 1 88 ? 5.614 -3.187 -3.027 1.00 95.69 88 GLN A N 1
ATOM 647 C CA . GLN A 1 88 ? 6.213 -4.111 -3.976 1.00 95.69 88 GLN A CA 1
ATOM 648 C C . GLN A 1 88 ? 6.769 -3.344 -5.170 1.00 95.69 88 GLN A C 1
ATOM 650 O O . GLN A 1 88 ? 6.070 -2.526 -5.767 1.00 95.69 88 GLN A O 1
ATOM 655 N N . GLN A 1 89 ? 8.019 -3.627 -5.527 1.00 94.00 89 GLN A N 1
ATOM 656 C CA . GLN A 1 89 ? 8.649 -3.089 -6.727 1.00 94.00 89 GLN A CA 1
ATOM 657 C C . GLN A 1 89 ? 8.441 -4.063 -7.884 1.00 94.00 89 GLN A C 1
ATOM 659 O O . GLN A 1 89 ? 8.787 -5.245 -7.785 1.00 94.00 89 GLN A O 1
ATOM 664 N N . ILE A 1 90 ? 7.881 -3.561 -8.980 1.00 93.44 90 ILE A N 1
ATOM 665 C CA . ILE A 1 90 ? 7.631 -4.318 -10.204 1.00 93.44 90 ILE A CA 1
ATOM 666 C C . ILE A 1 90 ? 8.570 -3.806 -11.288 1.00 93.44 90 ILE A C 1
ATOM 668 O O . ILE A 1 90 ? 8.613 -2.603 -11.535 1.00 93.44 90 ILE A O 1
ATOM 672 N N . ALA A 1 91 ? 9.293 -4.713 -11.938 1.00 93.50 91 ALA A N 1
ATOM 673 C CA . ALA A 1 91 ? 9.994 -4.454 -13.186 1.00 93.50 91 ALA A CA 1
ATOM 674 C C . ALA A 1 91 ? 9.106 -4.800 -14.378 1.00 93.50 91 ALA A C 1
ATOM 676 O O . ALA A 1 91 ? 8.400 -5.811 -14.375 1.00 93.50 91 ALA A O 1
ATOM 677 N N . VAL A 1 92 ? 9.191 -3.965 -15.406 1.00 91.25 92 VAL A N 1
ATOM 678 C CA . VAL A 1 92 ? 8.646 -4.241 -16.730 1.00 91.25 92 VAL A CA 1
ATOM 679 C C . VAL A 1 92 ? 9.791 -4.795 -17.573 1.00 91.25 92 VAL A C 1
ATOM 681 O O . VAL A 1 92 ? 10.774 -4.100 -17.832 1.00 91.25 92 VAL A O 1
ATOM 684 N N . ALA A 1 93 ? 9.684 -6.064 -17.954 1.00 8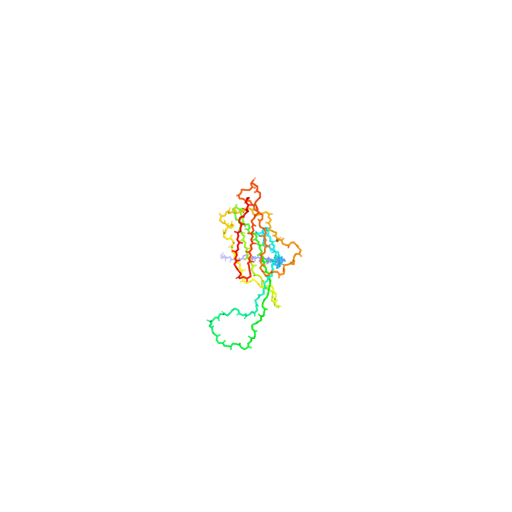6.75 93 ALA A N 1
ATOM 685 C CA . ALA A 1 93 ? 10.651 -6.758 -18.793 1.00 86.75 93 ALA A CA 1
ATOM 686 C C . ALA A 1 93 ? 9.973 -7.295 -20.061 1.00 86.75 93 ALA A C 1
ATOM 688 O O . ALA A 1 93 ? 8.747 -7.404 -20.132 1.00 86.75 93 ALA A O 1
ATOM 689 N N . ASP A 1 94 ? 10.777 -7.653 -21.064 1.00 85.81 94 ASP A N 1
ATOM 690 C CA . ASP A 1 94 ? 10.277 -8.182 -22.342 1.00 85.81 94 ASP A CA 1
ATOM 691 C C . ASP A 1 94 ? 9.490 -9.495 -22.174 1.00 85.81 94 ASP A C 1
ATOM 693 O O . ASP A 1 94 ? 8.606 -9.801 -22.974 1.00 85.81 94 ASP A O 1
ATOM 697 N N . ASP A 1 95 ? 9.794 -10.271 -21.128 1.00 87.19 95 ASP A N 1
ATOM 698 C CA . ASP A 1 95 ? 9.113 -11.521 -20.778 1.00 87.19 95 ASP A CA 1
ATOM 699 C C . ASP A 1 95 ? 7.900 -11.328 -19.847 1.00 87.19 95 ASP A C 1
ATOM 701 O O . ASP A 1 95 ? 7.206 -12.298 -19.532 1.00 87.19 95 ASP A O 1
ATOM 705 N N . GLY A 1 96 ? 7.608 -10.085 -19.448 1.00 88.69 96 GLY A N 1
ATOM 706 C CA . GLY A 1 96 ? 6.454 -9.714 -18.638 1.00 88.69 96 GLY A CA 1
ATOM 707 C C . GLY A 1 96 ? 6.804 -8.912 -17.384 1.00 88.69 96 GLY A C 1
ATOM 708 O O . GLY A 1 96 ? 7.880 -8.334 -17.236 1.00 88.69 96 GLY A O 1
ATOM 709 N N . LEU A 1 97 ? 5.839 -8.844 -16.465 1.00 91.38 97 LEU A N 1
ATOM 710 C CA . LEU A 1 97 ? 6.008 -8.164 -15.183 1.00 91.38 97 LEU A CA 1
ATOM 711 C C . LEU A 1 97 ? 6.753 -9.069 -14.200 1.00 91.38 97 LEU A C 1
ATOM 713 O O . LEU A 1 97 ? 6.321 -10.193 -13.938 1.00 91.38 97 LEU A O 1
ATOM 717 N N . GLN A 1 98 ? 7.827 -8.556 -13.604 1.00 92.69 98 GLN A N 1
ATOM 718 C CA . GLN A 1 98 ? 8.613 -9.277 -12.605 1.00 92.69 98 GLN A CA 1
ATOM 719 C C . GLN A 1 98 ? 8.562 -8.561 -11.255 1.00 92.69 98 GLN A C 1
ATOM 721 O O . GLN A 1 98 ? 8.854 -7.371 -11.152 1.00 92.69 98 GLN A O 1
ATOM 726 N N . VAL A 1 99 ? 8.219 -9.291 -10.194 1.00 93.00 99 VAL A N 1
ATOM 727 C CA . VAL A 1 99 ? 8.340 -8.785 -8.822 1.00 93.00 99 VAL A CA 1
ATOM 728 C C . VAL A 1 99 ? 9.816 -8.788 -8.436 1.00 93.00 99 VAL A C 1
ATOM 730 O O . VAL A 1 99 ? 10.411 -9.858 -8.320 1.00 93.00 99 VAL A O 1
ATOM 733 N N . LEU A 1 100 ? 10.397 -7.609 -8.210 1.00 92.25 100 LEU A N 1
ATOM 734 C CA . LEU A 1 100 ? 11.788 -7.488 -7.764 1.00 92.25 100 LEU A CA 1
ATOM 735 C C . LEU A 1 100 ? 11.917 -7.590 -6.246 1.00 92.25 100 LEU A C 1
ATOM 737 O O . LEU A 1 100 ? 12.828 -8.236 -5.733 1.00 92.25 100 LEU A O 1
ATOM 741 N N . SER A 1 101 ? 11.009 -6.941 -5.521 1.00 92.31 101 SER A N 1
ATOM 742 C CA . SER A 1 101 ? 11.038 -6.890 -4.062 1.00 92.31 101 SER A CA 1
ATOM 743 C C . SER A 1 101 ? 9.633 -6.739 -3.492 1.00 92.31 101 SER A C 1
ATOM 745 O O . SER A 1 101 ? 8.708 -6.275 -4.159 1.00 92.31 101 SER A O 1
ATOM 747 N N . THR A 1 102 ? 9.442 -7.180 -2.253 1.00 96.25 102 THR A N 1
ATOM 748 C CA . THR A 1 102 ? 8.219 -6.952 -1.476 1.00 96.25 102 THR A CA 1
ATOM 749 C C . THR A 1 102 ? 8.628 -6.675 -0.040 1.00 96.25 102 THR A C 1
ATOM 751 O O . THR A 1 102 ? 9.305 -7.493 0.579 1.00 96.25 102 THR A O 1
ATOM 754 N N . ILE A 1 103 ? 8.246 -5.507 0.460 1.00 96.06 103 ILE A N 1
ATOM 755 C CA . ILE A 1 103 ? 8.629 -4.977 1.765 1.00 96.06 103 ILE A CA 1
ATOM 756 C C . ILE A 1 103 ? 7.352 -4.761 2.571 1.00 96.06 103 ILE A C 1
ATOM 758 O O . ILE A 1 103 ? 6.380 -4.200 2.070 1.00 96.06 103 ILE A O 1
ATOM 762 N N . GLU A 1 104 ? 7.347 -5.227 3.815 1.00 97.38 104 GLU A N 1
ATOM 763 C CA . GLU A 1 104 ? 6.284 -4.926 4.771 1.00 97.38 104 GLU A CA 1
ATOM 764 C C . GLU A 1 104 ? 6.529 -3.550 5.397 1.00 97.38 104 GLU A C 1
ATOM 766 O O . GLU A 1 104 ? 7.635 -3.276 5.864 1.00 97.38 104 GLU A O 1
ATOM 771 N N . LEU A 1 105 ? 5.505 -2.696 5.422 1.00 97.38 105 LEU A N 1
ATOM 772 C CA . LEU A 1 105 ? 5.576 -1.383 6.065 1.00 97.38 105 LEU A CA 1
ATOM 773 C C . LEU A 1 105 ? 5.319 -1.541 7.564 1.00 97.38 105 LEU A C 1
ATOM 775 O O . LEU A 1 105 ? 4.173 -1.574 8.023 1.00 97.38 105 LEU A O 1
ATOM 779 N N . ARG A 1 106 ? 6.406 -1.699 8.318 1.00 95.56 106 ARG A N 1
ATOM 780 C CA . ARG A 1 106 ? 6.376 -2.075 9.735 1.00 95.56 106 ARG A CA 1
ATOM 781 C C . ARG A 1 106 ? 5.696 -1.028 10.613 1.00 95.56 106 ARG A C 1
ATOM 783 O O . ARG A 1 106 ? 4.976 -1.388 11.537 1.00 95.56 106 ARG A O 1
ATOM 790 N N . GLU A 1 107 ? 5.870 0.246 10.289 1.00 95.19 107 GLU A N 1
ATOM 791 C CA . GLU A 1 107 ? 5.254 1.380 10.979 1.00 95.19 107 GLU A CA 1
ATOM 792 C C . GLU A 1 107 ? 3.723 1.275 10.976 1.00 95.19 107 GLU A C 1
ATOM 794 O O . GLU A 1 107 ? 3.069 1.665 11.945 1.00 95.19 107 GLU A O 1
ATOM 799 N N . LEU A 1 108 ? 3.152 0.712 9.902 1.00 96.50 108 LEU A N 1
ATOM 800 C CA . LEU A 1 108 ? 1.727 0.417 9.81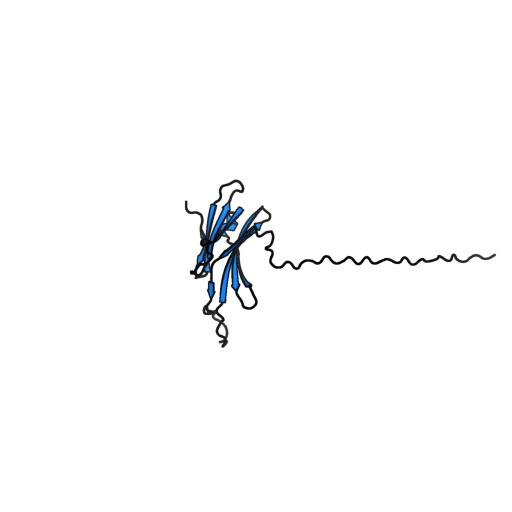8 1.00 96.50 108 LEU A CA 1
ATOM 801 C C . LEU A 1 108 ? 1.384 -0.896 10.528 1.00 96.50 108 LEU A C 1
ATOM 803 O O . LEU A 1 108 ? 0.393 -0.926 11.242 1.00 96.50 108 LEU A O 1
ATOM 807 N N . ASP A 1 109 ? 2.176 -1.967 10.400 1.00 93.56 109 ASP A N 1
ATOM 808 C CA . ASP A 1 109 ? 1.900 -3.239 11.105 1.00 93.56 109 ASP A CA 1
ATOM 809 C C . ASP A 1 109 ? 1.822 -3.059 12.634 1.00 93.56 109 ASP A C 1
ATOM 811 O O . ASP A 1 109 ? 0.953 -3.628 13.299 1.00 93.56 109 ASP A O 1
ATOM 815 N N . GLU A 1 110 ? 2.673 -2.199 13.199 1.00 95.44 110 GLU A N 1
ATOM 816 C CA . GLU A 1 110 ? 2.734 -1.940 14.642 1.00 95.44 110 GLU A CA 1
ATOM 817 C C . GLU A 1 110 ? 1.431 -1.372 15.223 1.00 95.44 110 GLU A C 1
ATOM 819 O O . GLU A 1 110 ? 1.104 -1.650 16.380 1.00 95.44 110 GLU A O 1
ATOM 824 N N . ILE A 1 111 ? 0.650 -0.638 14.422 1.00 95.62 111 ILE A N 1
ATOM 825 C CA . ILE A 1 111 ? -0.649 -0.084 14.837 1.00 95.62 111 ILE A CA 1
ATOM 826 C C . ILE A 1 111 ? -1.837 -0.996 14.498 1.00 95.62 111 ILE A C 1
ATOM 828 O O . ILE A 1 111 ? -2.974 -0.644 14.808 1.00 95.62 111 ILE A O 1
ATOM 832 N N . LYS A 1 112 ? -1.586 -2.159 13.877 1.00 96.56 112 LYS A N 1
ATOM 833 C CA . LYS A 1 112 ? -2.587 -3.173 13.500 1.00 96.56 112 LYS A CA 1
ATOM 834 C C . LYS A 1 112 ? -3.850 -2.589 12.834 1.00 96.56 112 LYS A C 1
ATOM 836 O O . LYS A 1 112 ? -4.959 -2.734 13.356 1.00 96.56 112 LYS A O 1
ATOM 841 N N . PRO A 1 113 ? -3.711 -1.922 11.680 1.00 97.50 113 PRO A N 1
ATOM 842 C CA . PRO A 1 113 ? -4.738 -1.057 11.139 1.00 97.50 113 PRO A CA 1
ATOM 843 C C . PRO A 1 113 ? -5.862 -1.844 10.472 1.00 97.50 113 PRO A C 1
ATOM 845 O O . PRO A 1 113 ? -5.674 -2.927 9.914 1.00 97.50 113 PRO A O 1
ATOM 848 N N . TYR A 1 114 ? -7.032 -1.225 10.413 1.00 97.69 114 TYR A N 1
ATOM 849 C CA . TYR A 1 114 ? -8.091 -1.569 9.476 1.00 97.69 114 TYR A CA 1
ATOM 850 C C . TYR A 1 114 ? -7.958 -0.649 8.267 1.00 97.69 114 TYR A C 1
ATOM 852 O O . TYR A 1 114 ? -8.381 0.506 8.314 1.00 97.69 114 TYR A O 1
ATOM 860 N N . VAL A 1 115 ? -7.335 -1.135 7.192 1.00 97.81 115 VAL A N 1
ATOM 861 C CA . VAL A 1 115 ? -7.217 -0.355 5.953 1.00 97.81 115 VAL A CA 1
ATOM 862 C C . VAL A 1 115 ? -8.585 -0.277 5.285 1.00 97.81 115 VAL A C 1
ATOM 864 O O . VAL A 1 115 ? -9.288 -1.281 5.167 1.00 97.81 115 VAL A O 1
ATOM 867 N N . THR A 1 116 ? -8.958 0.930 4.875 1.00 97.06 116 THR A N 1
ATOM 868 C CA . THR A 1 116 ? -10.255 1.246 4.256 1.00 97.06 116 THR A CA 1
ATOM 869 C C . THR A 1 116 ? -10.117 1.831 2.858 1.00 97.06 116 THR A C 1
ATOM 871 O O . THR A 1 116 ? -11.094 1.824 2.115 1.00 97.06 116 THR A O 1
ATOM 874 N N . ASP A 1 117 ? -8.929 2.327 2.502 1.00 97.06 117 ASP A N 1
ATOM 875 C CA . ASP A 1 117 ? -8.586 2.735 1.144 1.00 97.06 117 ASP A CA 1
ATOM 876 C C . ASP A 1 117 ? -7.061 2.871 0.983 1.00 97.06 117 ASP A C 1
ATOM 878 O O . ASP A 1 117 ? -6.343 3.106 1.960 1.00 97.06 117 ASP A O 1
ATOM 882 N N . ILE A 1 118 ? -6.569 2.774 -0.253 1.00 96.50 118 ILE A N 1
ATOM 883 C CA . ILE A 1 118 ? -5.202 3.148 -0.637 1.00 96.50 118 ILE A CA 1
ATOM 884 C C . ILE A 1 118 ? -5.291 3.944 -1.936 1.00 96.50 118 ILE A C 1
ATOM 886 O O . ILE A 1 118 ? -5.738 3.422 -2.957 1.00 96.50 118 ILE A O 1
ATOM 890 N N . ARG A 1 119 ? -4.825 5.195 -1.915 1.00 93.00 119 ARG A N 1
ATOM 891 C CA . ARG A 1 119 ? -4.924 6.106 -3.061 1.00 93.00 119 ARG A CA 1
ATOM 892 C C . ARG A 1 119 ? -3.555 6.634 -3.470 1.00 93.00 119 ARG A C 1
ATOM 894 O O . ARG A 1 119 ? -2.775 6.992 -2.590 1.00 93.00 119 ARG A O 1
ATOM 901 N N . PRO A 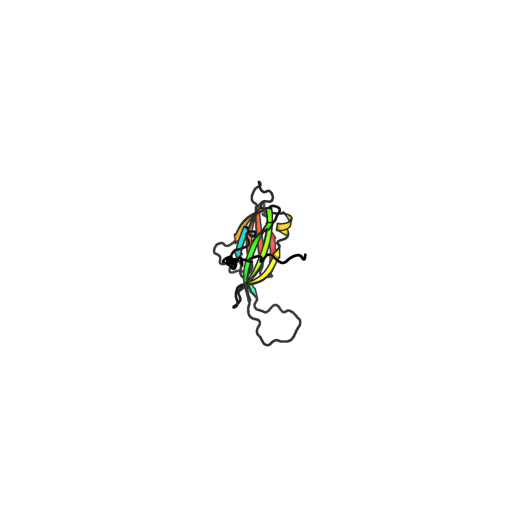1 120 ? -3.251 6.717 -4.774 1.00 91.00 120 PRO A N 1
ATOM 902 C CA . PRO A 1 120 ? -2.093 7.479 -5.219 1.00 91.00 120 PRO A CA 1
ATOM 903 C C . PRO A 1 120 ? -2.331 8.970 -4.934 1.00 91.00 120 PRO A C 1
ATOM 905 O O . PRO A 1 120 ? -3.465 9.440 -5.036 1.00 91.00 120 PRO A O 1
ATOM 908 N N . GLU A 1 121 ? -1.281 9.719 -4.592 1.00 82.25 121 GLU A N 1
ATOM 909 C CA . GLU A 1 121 ? -1.398 11.176 -4.387 1.00 82.25 121 GLU A CA 1
ATOM 910 C C . GLU A 1 121 ? -1.715 11.907 -5.703 1.00 82.25 121 GLU A C 1
ATOM 912 O O . GLU A 1 121 ? -2.420 12.913 -5.702 1.00 82.25 121 GLU A O 1
ATOM 917 N N . ASN A 1 122 ? -1.255 11.369 -6.839 1.00 73.94 122 ASN A N 1
ATOM 918 C CA . ASN A 1 122 ? -1.599 11.875 -8.163 1.00 73.94 122 ASN A CA 1
ATOM 919 C C . ASN A 1 122 ? -2.561 10.912 -8.894 1.00 73.94 122 ASN A C 1
ATOM 921 O O . ASN A 1 122 ? -2.114 9.902 -9.448 1.00 73.94 122 ASN A O 1
ATOM 925 N N . PRO A 1 123 ? -3.874 11.199 -8.913 1.00 64.56 123 PRO A N 1
ATOM 926 C CA . PRO A 1 123 ? -4.872 10.348 -9.558 1.00 64.56 123 PRO A CA 1
ATOM 927 C C . PRO A 1 123 ? -4.831 10.408 -11.092 1.00 64.56 123 PRO A C 1
ATOM 929 O O . PRO A 1 123 ? -5.383 9.514 -11.731 1.00 64.56 123 PRO A O 1
ATOM 932 N N . ASP A 1 124 ? -4.149 11.395 -11.688 1.00 67.62 124 ASP A N 1
ATOM 933 C CA . ASP A 1 124 ? -3.997 11.506 -13.147 1.00 67.62 124 ASP A CA 1
ATOM 934 C C . ASP A 1 124 ? -3.020 10.454 -13.712 1.00 67.62 124 ASP A C 1
ATOM 936 O O . ASP A 1 124 ? -2.812 10.364 -14.922 1.00 67.62 124 ASP A O 1
ATOM 940 N N . GLY A 1 125 ? -2.404 9.648 -12.836 1.00 55.56 125 GLY A N 1
ATOM 941 C CA . GLY A 1 125 ? -1.583 8.489 -13.192 1.00 55.56 125 GLY A CA 1
ATOM 942 C C . GLY A 1 125 ? -0.217 8.831 -13.786 1.00 55.56 125 GLY A C 1
ATOM 943 O O . GLY A 1 125 ? 0.552 7.926 -14.098 1.00 55.56 125 GLY A O 1
ATOM 944 N N . PHE A 1 126 ? 0.107 10.118 -13.932 1.00 57.38 126 PHE A N 1
ATOM 945 C CA . PHE A 1 126 ? 1.369 10.574 -14.501 1.00 57.38 126 PHE A CA 1
ATOM 946 C C . PHE A 1 126 ? 2.234 11.261 -13.443 1.00 57.38 126 PHE A C 1
ATOM 948 O O . PHE A 1 126 ? 2.054 12.439 -13.135 1.00 57.38 126 PHE A O 1
ATOM 955 N N . ILE A 1 127 ? 3.199 10.521 -12.899 1.00 63.09 127 ILE A N 1
ATOM 956 C CA . ILE A 1 127 ? 4.241 11.056 -12.019 1.00 63.09 127 ILE A CA 1
ATOM 957 C C . ILE A 1 127 ? 5.526 11.143 -12.850 1.00 63.09 127 ILE A C 1
ATOM 959 O O . ILE A 1 127 ? 6.016 10.133 -13.343 1.00 63.09 127 ILE A O 1
ATOM 963 N N . LYS A 1 128 ? 6.035 12.365 -13.066 1.00 62.31 128 LYS A N 1
ATOM 964 C CA . LYS A 1 128 ? 7.315 12.597 -13.769 1.00 62.31 128 LYS A CA 1
ATOM 965 C C . LYS A 1 128 ? 8.527 12.313 -12.884 1.00 62.31 128 LYS A C 1
ATOM 967 O O . LYS A 1 128 ? 9.627 12.129 -13.393 1.00 62.31 128 LYS A O 1
ATOM 972 N N . GLU A 1 129 ? 8.320 12.364 -11.578 1.00 69.94 129 GLU A N 1
ATOM 973 C CA . GLU A 1 129 ? 9.341 12.182 -10.558 1.00 69.94 129 GLU A CA 1
ATOM 974 C C . GLU A 1 129 ? 9.494 10.686 -10.250 1.00 69.94 129 GLU A C 1
ATOM 976 O O . GLU A 1 129 ? 8.485 9.999 -10.056 1.00 69.94 129 GLU A O 1
ATOM 981 N N . PRO A 1 130 ? 10.728 10.156 -10.229 1.00 76.19 130 PRO A N 1
ATOM 982 C CA . PRO A 1 130 ? 10.977 8.819 -9.717 1.00 76.19 130 PRO A CA 1
ATOM 983 C C . PRO A 1 130 ? 10.479 8.672 -8.275 1.00 76.19 130 PRO A C 1
ATOM 985 O O . PRO A 1 130 ? 10.552 9.622 -7.496 1.00 76.19 130 PRO A O 1
ATOM 988 N N . GLY A 1 131 ? 9.995 7.480 -7.929 1.00 83.25 131 GLY A N 1
ATOM 989 C CA . GLY A 1 131 ? 9.530 7.160 -6.578 1.00 83.25 131 GLY A CA 1
ATOM 990 C C . GLY A 1 131 ? 8.038 6.843 -6.490 1.00 83.25 131 GLY A C 1
ATOM 991 O O . GLY A 1 131 ? 7.360 6.670 -7.502 1.00 83.25 131 GLY A O 1
ATOM 992 N N . LEU A 1 132 ? 7.524 6.730 -5.265 1.00 88.88 132 LEU A N 1
ATOM 993 C CA . LEU A 1 132 ? 6.129 6.407 -4.936 1.00 88.88 132 LEU A CA 1
ATOM 994 C C . LEU A 1 132 ? 5.569 7.501 -4.027 1.00 88.88 132 LEU A C 1
ATOM 996 O O . LEU A 1 132 ? 6.226 7.873 -3.068 1.00 88.88 132 LEU A O 1
ATOM 1000 N N . PHE A 1 133 ? 4.325 7.930 -4.258 1.00 90.69 133 PHE A N 1
ATOM 1001 C CA . PHE A 1 133 ? 3.574 8.768 -3.318 1.00 90.69 133 PHE A CA 1
ATOM 1002 C C . PHE A 1 133 ? 2.121 8.290 -3.228 1.00 90.69 133 PHE A C 1
ATOM 1004 O O . PHE A 1 133 ? 1.382 8.305 -4.223 1.00 90.69 133 PHE A O 1
ATOM 1011 N N . ALA A 1 134 ? 1.707 7.841 -2.044 1.00 93.38 134 ALA A N 1
ATOM 1012 C CA . ALA A 1 134 ? 0.364 7.328 -1.800 1.00 93.38 134 ALA A CA 1
ATOM 1013 C C . ALA A 1 134 ? -0.142 7.656 -0.388 1.00 93.38 134 ALA A C 1
ATOM 1015 O O . ALA A 1 134 ? 0.619 7.710 0.576 1.00 93.38 134 ALA A O 1
ATOM 1016 N N . THR A 1 135 ? -1.460 7.798 -0.258 1.00 95.50 135 THR A N 1
ATOM 1017 C CA . THR A 1 135 ? -2.152 7.847 1.029 1.00 95.50 135 THR A CA 1
ATOM 1018 C C . THR A 1 135 ? -2.746 6.476 1.358 1.00 95.50 135 THR A C 1
ATOM 1020 O O . THR A 1 135 ? -3.523 5.924 0.574 1.00 95.50 135 THR A O 1
ATOM 1023 N N . VAL A 1 136 ? -2.482 5.968 2.559 1.00 97.31 136 VAL A N 1
ATOM 1024 C CA . VAL A 1 136 ? -3.223 4.856 3.166 1.00 97.31 136 VAL A CA 1
ATOM 1025 C C . VAL A 1 136 ? -4.285 5.437 4.096 1.00 97.31 136 VAL A C 1
ATOM 1027 O O . VAL A 1 136 ? -3.969 6.177 5.029 1.00 97.31 136 VAL A O 1
ATOM 1030 N N . VAL A 1 137 ? -5.555 5.116 3.844 1.00 97.12 137 VAL A N 1
ATOM 1031 C CA . VAL A 1 137 ? -6.665 5.490 4.729 1.00 97.12 137 VAL A CA 1
ATOM 1032 C C . VAL A 1 137 ? -6.990 4.311 5.621 1.00 97.12 137 VAL A C 1
ATOM 1034 O O . VAL A 1 137 ? -7.336 3.226 5.141 1.00 97.12 137 VAL A O 1
ATOM 1037 N N . LEU A 1 138 ? -6.903 4.516 6.926 1.00 97.31 138 LEU A N 1
ATOM 1038 C CA . LEU A 1 138 ? -6.996 3.436 7.895 1.00 97.31 138 LEU A CA 1
ATOM 1039 C C . LEU A 1 138 ? -7.737 3.854 9.156 1.00 97.31 138 LEU A C 1
ATOM 1041 O O . LEU A 1 138 ? -7.979 5.035 9.384 1.00 97.31 138 LEU A O 1
ATOM 1045 N N . LYS A 1 139 ? -8.080 2.868 9.979 1.00 97.06 139 LYS A N 1
ATOM 1046 C CA . LYS A 1 139 ? -8.525 3.064 11.358 1.00 97.06 139 LYS A CA 1
ATOM 1047 C C . LYS A 1 139 ? -7.687 2.217 12.307 1.00 97.06 139 LYS A C 1
ATOM 1049 O O . LYS A 1 139 ? -7.273 1.120 11.932 1.00 97.06 139 LYS A O 1
ATOM 1054 N N . THR A 1 140 ? -7.507 2.681 13.536 1.00 95.44 140 THR A N 1
ATOM 1055 C CA . THR A 1 140 ? -6.895 1.909 14.635 1.00 95.44 140 THR A CA 1
ATOM 1056 C C . THR A 1 140 ? -7.947 1.222 15.520 1.00 95.44 140 THR A C 1
ATOM 1058 O O . THR A 1 140 ? -7.689 0.157 16.079 1.00 95.44 140 THR A O 1
ATOM 1061 N N . ASP A 1 141 ? -9.170 1.759 15.554 1.00 94.75 141 ASP A N 1
ATOM 1062 C CA . ASP A 1 141 ? -10.381 1.147 16.119 1.00 94.75 141 ASP A CA 1
ATOM 1063 C C . ASP A 1 141 ? -11.385 0.876 14.978 1.00 94.75 141 ASP A C 1
ATOM 1065 O O . ASP A 1 141 ? -11.640 1.788 14.184 1.00 94.75 141 ASP A O 1
ATOM 1069 N N . PRO A 1 142 ? -11.966 -0.334 14.840 1.00 92.50 142 PRO A N 1
ATOM 1070 C CA . PRO A 1 142 ? -12.962 -0.607 13.797 1.00 92.50 142 PRO A CA 1
ATOM 1071 C C . PRO A 1 142 ? -14.142 0.386 13.790 1.00 92.50 142 PRO A C 1
ATOM 1073 O O . PRO A 1 142 ? -14.625 0.756 12.709 1.00 92.50 142 PRO A O 1
ATOM 1076 N N . ASP A 1 143 ? -14.552 0.862 14.967 1.00 95.38 143 ASP A N 1
ATOM 1077 C CA . ASP A 1 143 ? -15.668 1.796 15.150 1.00 95.38 143 ASP A CA 1
ATOM 1078 C C . ASP A 1 143 ? -15.207 3.267 15.226 1.00 95.38 143 ASP A C 1
ATOM 1080 O O . ASP A 1 143 ? -16.032 4.177 15.304 1.00 95.38 143 ASP A O 1
ATOM 1084 N N . GLY A 1 144 ? -13.895 3.512 15.141 1.00 94.62 144 GLY A N 1
ATOM 1085 C CA . GLY A 1 144 ? -13.284 4.838 15.212 1.00 94.62 144 GLY A CA 1
ATOM 1086 C C . GLY A 1 144 ? -13.310 5.638 13.905 1.00 94.62 144 GLY A C 1
ATOM 1087 O O . GLY A 1 144 ? -13.828 5.204 12.865 1.00 94.62 144 GLY A O 1
ATOM 1088 N N . GLU A 1 145 ? -12.715 6.830 13.968 1.00 94.56 145 GLU A N 1
ATOM 1089 C CA . GLU A 1 145 ? -12.518 7.713 12.817 1.00 94.56 145 GLU A CA 1
ATOM 1090 C C . GLU A 1 145 ? -11.390 7.226 11.897 1.00 94.56 145 GLU A C 1
ATOM 1092 O O . GLU A 1 145 ? -10.534 6.429 12.279 1.00 94.56 145 GLU A O 1
ATOM 1097 N N . THR A 1 146 ? -11.414 7.688 10.645 1.00 95.56 146 THR A N 1
ATOM 1098 C CA . THR A 1 146 ? -10.379 7.360 9.660 1.00 95.56 146 THR A CA 1
ATOM 1099 C C . THR A 1 146 ? -9.212 8.332 9.729 1.00 95.56 146 THR A C 1
ATOM 1101 O O . THR A 1 146 ? -9.402 9.542 9.606 1.00 95.56 146 THR A O 1
ATOM 1104 N N . GLU A 1 147 ? -8.008 7.786 9.770 1.00 95.25 147 GLU A N 1
ATOM 1105 C CA . GLU A 1 147 ? -6.742 8.497 9.662 1.00 95.25 147 GLU A CA 1
ATOM 1106 C C . GLU A 1 147 ? -6.175 8.381 8.239 1.00 95.25 147 GLU A C 1
ATOM 1108 O O . GLU A 1 147 ? -6.474 7.438 7.498 1.00 95.25 147 GLU A O 1
ATOM 1113 N N . ARG A 1 148 ? -5.334 9.345 7.849 1.00 95.25 148 ARG A N 1
ATOM 1114 C CA . ARG A 1 148 ? -4.628 9.357 6.560 1.00 95.25 148 ARG A CA 1
ATOM 1115 C C . ARG A 1 148 ? -3.129 9.342 6.809 1.00 95.25 148 ARG A C 1
ATOM 1117 O O . ARG A 1 148 ? -2.588 10.313 7.326 1.00 95.25 148 ARG A O 1
ATOM 1124 N N . TRP A 1 149 ? -2.486 8.253 6.422 1.00 96.44 149 TRP A N 1
ATOM 1125 C CA . TRP A 1 149 ? -1.044 8.077 6.529 1.00 96.44 149 TRP A CA 1
ATOM 1126 C C . TRP A 1 149 ? -0.414 8.200 5.151 1.00 96.44 149 TRP A C 1
ATOM 1128 O O . TRP A 1 149 ? -0.946 7.660 4.177 1.00 96.44 149 TRP A O 1
ATOM 1138 N N . ARG A 1 150 ? 0.706 8.913 5.059 1.00 94.81 150 ARG A N 1
ATOM 1139 C CA . ARG A 1 150 ? 1.448 9.046 3.805 1.00 94.81 150 ARG A CA 1
ATOM 1140 C C . ARG A 1 150 ? 2.515 7.973 3.724 1.00 94.81 150 ARG A C 1
ATOM 1142 O O . ARG A 1 150 ? 3.226 7.727 4.691 1.00 94.81 150 ARG A O 1
ATOM 1149 N N . VAL A 1 151 ? 2.611 7.349 2.561 1.00 95.19 151 VAL A N 1
ATOM 1150 C CA . VAL A 1 151 ? 3.682 6.426 2.208 1.00 95.19 151 VAL A CA 1
ATOM 1151 C C . VAL A 1 151 ? 4.375 7.006 0.991 1.00 95.19 151 VAL A C 1
ATOM 1153 O O . VAL A 1 151 ? 3.736 7.195 -0.051 1.00 95.19 151 VAL A O 1
ATOM 1156 N N . ALA A 1 152 ? 5.667 7.278 1.129 1.00 92.12 152 ALA A N 1
ATOM 1157 C CA . ALA A 1 152 ? 6.492 7.731 0.031 1.00 92.12 152 ALA A CA 1
ATOM 1158 C C . ALA A 1 152 ? 7.751 6.874 -0.121 1.00 92.12 152 ALA A C 1
ATOM 1160 O O . ALA A 1 152 ? 8.227 6.260 0.832 1.00 92.12 152 ALA A O 1
ATOM 1161 N N . MET A 1 153 ? 8.261 6.817 -1.345 1.00 90.19 153 MET A N 1
ATOM 1162 C CA . MET A 1 153 ? 9.599 6.330 -1.650 1.00 90.19 153 MET A CA 1
ATOM 1163 C C . MET A 1 153 ? 10.280 7.371 -2.524 1.00 90.19 153 MET A C 1
ATOM 1165 O O . MET A 1 153 ? 9.680 7.800 -3.512 1.00 90.19 153 MET A O 1
ATOM 1169 N N . ASP A 1 154 ? 11.494 7.765 -2.159 1.00 84.19 154 ASP A N 1
ATOM 1170 C CA . ASP A 1 154 ? 12.286 8.722 -2.930 1.00 84.19 154 ASP A CA 1
ATOM 1171 C C . ASP A 1 154 ? 13.081 8.058 -4.073 1.00 84.19 154 ASP A C 1
ATOM 1173 O O . ASP A 1 154 ? 12.936 6.867 -4.366 1.00 84.19 154 ASP A O 1
ATOM 1177 N N . ASP A 1 155 ? 13.914 8.844 -4.755 1.00 79.06 155 ASP A N 1
ATOM 1178 C CA . ASP A 1 155 ? 14.747 8.405 -5.877 1.00 79.06 155 ASP A CA 1
ATOM 1179 C C . ASP A 1 155 ? 15.932 7.514 -5.461 1.00 79.06 155 ASP A C 1
ATOM 1181 O O . ASP A 1 155 ? 16.496 6.808 -6.301 1.00 79.06 155 ASP A O 1
ATOM 1185 N N . LEU A 1 156 ? 16.289 7.507 -4.174 1.00 81.19 156 LEU A N 1
ATOM 1186 C CA . LEU A 1 156 ? 17.313 6.638 -3.592 1.00 81.19 156 LEU A CA 1
ATOM 1187 C C . LEU A 1 156 ? 16.732 5.306 -3.095 1.00 81.19 156 LEU A C 1
ATOM 1189 O O . LEU A 1 156 ? 17.487 4.395 -2.742 1.00 81.19 156 LEU A O 1
ATOM 1193 N N . GLY A 1 157 ? 15.403 5.173 -3.101 1.00 82.81 157 GLY A N 1
ATOM 1194 C CA . GLY A 1 157 ? 14.688 4.001 -2.611 1.00 82.81 157 GLY A CA 1
ATOM 1195 C C . GLY A 1 157 ? 14.475 4.003 -1.096 1.00 82.81 157 GLY A C 1
ATOM 1196 O O . GLY A 1 157 ? 14.128 2.956 -0.540 1.00 82.81 157 GLY A O 1
ATOM 1197 N N . GLU A 1 158 ? 14.673 5.139 -0.422 1.00 89.25 158 GLU A N 1
ATOM 1198 C CA . GLU A 1 158 ? 14.328 5.292 0.989 1.00 89.25 158 GLU A CA 1
ATOM 1199 C C . GLU A 1 158 ? 12.806 5.382 1.131 1.00 89.25 158 GLU A C 1
ATOM 1201 O O . GLU A 1 158 ? 12.135 6.116 0.407 1.00 89.25 158 GLU A O 1
ATOM 1206 N N . ILE A 1 159 ? 12.248 4.591 2.049 1.00 93.06 159 ILE A N 1
ATOM 1207 C CA . ILE A 1 159 ? 10.807 4.532 2.303 1.00 93.06 159 ILE A CA 1
ATOM 1208 C C . ILE A 1 159 ? 10.499 5.392 3.521 1.00 93.06 159 ILE A C 1
ATOM 1210 O O . ILE A 1 159 ? 11.045 5.148 4.597 1.00 93.06 159 ILE A O 1
ATOM 1214 N N . SER A 1 160 ? 9.566 6.330 3.378 1.00 93.69 160 SER A N 1
ATOM 1215 C CA . SER A 1 160 ? 9.001 7.080 4.495 1.00 93.69 160 SER A CA 1
ATOM 1216 C C . SER A 1 160 ? 7.529 6.728 4.704 1.00 93.69 160 SER A C 1
ATOM 1218 O O . SER A 1 160 ? 6.735 6.607 3.766 1.00 93.69 160 SER A O 1
ATOM 1220 N N . VAL A 1 161 ? 7.163 6.542 5.972 1.00 95.94 161 VAL A N 1
ATOM 1221 C CA . VAL A 1 161 ? 5.785 6.310 6.407 1.00 95.94 161 VAL A CA 1
ATOM 1222 C C . VAL A 1 161 ? 5.445 7.361 7.453 1.00 95.94 161 VAL A C 1
ATOM 1224 O O . VAL A 1 161 ? 5.892 7.297 8.598 1.00 95.94 161 VAL A O 1
ATOM 1227 N N . GLU A 1 162 ? 4.669 8.356 7.046 1.00 93.06 162 GLU A N 1
ATOM 1228 C CA . GLU A 1 162 ? 4.381 9.531 7.859 1.00 93.06 162 GLU A CA 1
ATOM 1229 C C . GLU A 1 162 ? 2.957 9.490 8.408 1.00 93.06 162 GLU A C 1
ATOM 1231 O O . GLU A 1 162 ? 1.974 9.257 7.692 1.00 93.06 162 GLU A O 1
ATOM 1236 N N . LYS A 1 163 ? 2.862 9.759 9.711 1.00 85.38 163 LYS A N 1
ATOM 1237 C CA . LYS A 1 163 ? 1.597 9.953 10.414 1.00 85.38 163 LYS A CA 1
ATOM 1238 C C . LYS A 1 163 ? 0.878 11.206 9.910 1.00 85.38 163 LYS A C 1
ATOM 1240 O O . LYS A 1 163 ? 1.536 12.143 9.452 1.00 85.38 163 LYS A O 1
ATOM 1245 N N . PRO A 1 164 ? -0.457 11.267 10.049 1.00 71.44 164 PRO A N 1
ATOM 1246 C CA . PRO A 1 164 ? -1.179 12.519 9.869 1.00 71.44 164 PRO A CA 1
ATOM 1247 C C . PRO A 1 164 ? -0.552 13.607 10.754 1.00 71.44 164 PRO A C 1
ATOM 1249 O O . PRO A 1 164 ? -0.276 13.379 11.930 1.00 71.44 164 PRO A O 1
ATOM 1252 N N . SER A 1 165 ? -0.281 14.771 10.166 1.00 63.47 165 SER A N 1
ATOM 1253 C CA . SER A 1 165 ? 0.060 15.971 10.931 1.00 63.47 165 SER A CA 1
ATOM 1254 C C . SER A 1 165 ? -1.245 16.605 11.414 1.00 63.47 165 SER A C 1
ATOM 1256 O O . SER A 1 165 ? -2.112 16.866 10.578 1.00 63.47 165 SER A O 1
ATOM 1258 N N . ASP A 1 166 ? -1.383 16.786 12.729 1.00 55.44 166 ASP A N 1
ATOM 1259 C CA . ASP A 1 166 ? -2.471 17.549 13.370 1.00 55.44 166 ASP A CA 1
ATOM 1260 C C . ASP A 1 166 ? -2.412 19.048 13.024 1.00 55.44 166 ASP A C 1
ATOM 1262 O O . ASP A 1 166 ? -1.286 19.602 12.954 1.00 55.44 166 ASP A O 1
#

Sequence (166 aa):
MKKPAHGLALIVPLMVASIVFPGLAVAQAQDILPAAITFATSTGYWEDNGGAATASGSPSTEKPASRHGYYKLFAVRQADRTSKVYLQQIAVADDGLQVLSTIELRELDEIKPYVTDIRPENPDGFIKEPGLFATVVLKTDPDGETERWRVAMDDLGEISVEKPSD

Foldseek 3Di:
DDDDDDDDDDDDDDDDDPDPDPDDPPDPDDDDDPPQWDEKDKAFKAKDQQPPDDPDDDDDVDRPDIKMDTKMWIWGQDPVRFTWIKIWTWIQDPVGIDTPDIDTPVVRVVLRWNFDYKAFPDPVRDDPFGWGWIWTWTDSDPPDDIFIWIWIAHRVRDIDIGGDDD

Secondary structure (DSSP, 8-state):
--------------------PPP-------SPPPTTEEEEEEEEEEEE-S-S----S---SSPPPPEEEEEEEEEEE-TTS-EEEEEEEEEEETTEEEEEEEEE-HHHHTT--EEEEEEES-TTS---SBBEEEEEEEESSTTSPPEEEEEEE-TT--EEEEPPP-